Protein AF-A0A0S2S058-F1 (afdb_monomer)

Nearest PDB structures (foldseek):
  6te0-assembly1_G  TM=2.987E-01  e=3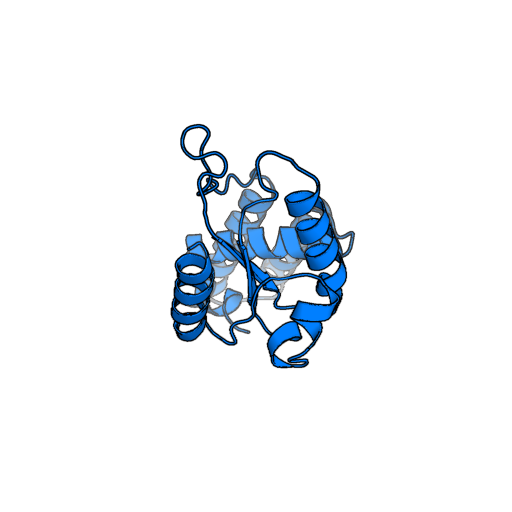.987E+00  Euglena gracilis
  8ap6-assembly1_G1  TM=2.756E-01  e=8.975E+00  Trypanosoma brucei brucei

Sequence (164 aa):
MNYLAESVIVNSPILFTQYVSWLRKLLEGFDITQEDLTINFRLIQETLVEHFRHPDKTMVLQHLDLGIQETGKKEEYASFITNDNPLAADVVAISATMTYHVHLVKELIAFIRQNAATCHVRILVGGLPFNLDPRLWQEIGADGCAPDAEEALEVAEHLLSSRV

Solvent-accessible surface area (backbone atoms only — not comparable to full-atom values): 9516 Å² total; per-residue (Å²): 143,52,68,68,63,47,19,60,75,67,70,35,67,65,55,39,33,54,47,44,51,51,50,50,60,56,34,49,78,69,78,40,48,66,65,56,55,44,50,51,48,50,54,50,47,51,50,44,68,77,72,55,91,56,86,64,51,63,59,55,48,53,48,47,52,48,31,53,60,43,67,74,54,82,84,78,76,80,61,92,59,39,92,94,45,69,64,86,49,68,60,48,78,48,75,39,76,52,64,86,51,51,63,58,52,31,51,51,47,52,52,41,52,71,34,87,88,40,45,84,39,40,34,35,35,26,33,50,46,43,65,74,34,85,58,51,43,62,79,47,66,42,77,39,70,24,79,48,77,69,53,36,52,56,50,50,51,52,65,58,66,70,74,118

Structure (mmCIF, N/CA/C/O backbone):
data_AF-A0A0S2S058-F1
#
_entry.id   AF-A0A0S2S058-F1
#
loop_
_atom_site.group_PDB
_atom_site.id
_atom_site.type_symbol
_atom_site.label_atom_id
_atom_site.label_alt_id
_atom_site.label_comp_id
_atom_site.label_asym_id
_atom_site.label_entity_id
_atom_site.label_seq_id
_atom_site.pdbx_PDB_ins_code
_atom_site.Cartn_x
_atom_site.Cartn_y
_atom_site.Cartn_z
_atom_site.occupancy
_atom_site.B_iso_or_equiv
_atom_site.auth_seq_id
_atom_site.auth_comp_id
_atom_site.auth_asym_id
_atom_site.auth_atom_id
_atom_site.pdbx_PDB_model_num
ATOM 1 N N . MET A 1 1 ? 2.731 -12.263 -13.266 1.00 45.22 1 MET A N 1
ATOM 2 C CA . MET A 1 1 ? 4.046 -11.627 -13.496 1.00 45.22 1 MET A CA 1
ATOM 3 C C . MET A 1 1 ? 4.284 -11.455 -15.000 1.00 45.22 1 MET A C 1
ATOM 5 O O . MET A 1 1 ? 5.148 -12.131 -15.525 1.00 45.22 1 MET A O 1
ATOM 9 N N . ASN A 1 2 ? 3.516 -10.605 -15.700 1.00 53.84 2 ASN A N 1
ATOM 10 C CA . ASN A 1 2 ? 3.745 -10.287 -17.128 1.00 53.84 2 ASN A CA 1
ATOM 11 C C . ASN A 1 2 ? 3.430 -8.823 -17.496 1.00 53.84 2 ASN A C 1
ATOM 13 O O . ASN A 1 2 ? 3.550 -8.456 -18.655 1.00 53.84 2 ASN A O 1
ATOM 17 N N . TYR A 1 3 ? 3.083 -7.959 -16.536 1.00 56.50 3 TYR A N 1
ATOM 18 C CA . TYR A 1 3 ? 2.578 -6.607 -16.816 1.00 56.50 3 TYR A CA 1
ATOM 19 C C . TYR A 1 3 ? 3.546 -5.721 -17.623 1.00 56.50 3 TYR A C 1
ATOM 21 O O . TYR A 1 3 ? 3.112 -4.917 -18.447 1.00 56.50 3 TYR A O 1
ATOM 29 N N . LEU A 1 4 ? 4.862 -5.896 -17.451 1.00 61.16 4 LEU A N 1
ATOM 30 C CA . LEU A 1 4 ? 5.860 -5.145 -18.217 1.00 61.16 4 LEU A CA 1
ATOM 31 C C . LEU A 1 4 ? 5.942 -5.614 -19.676 1.00 61.16 4 LEU A C 1
ATOM 33 O O . LEU A 1 4 ? 5.948 -4.798 -20.588 1.00 61.16 4 LEU A O 1
ATOM 37 N N . ALA A 1 5 ? 5.958 -6.927 -19.903 1.00 62.84 5 ALA A N 1
ATOM 38 C CA . ALA A 1 5 ? 5.974 -7.480 -21.253 1.00 62.84 5 ALA A CA 1
ATOM 39 C C . ALA A 1 5 ? 4.633 -7.238 -21.967 1.00 62.84 5 ALA A C 1
ATOM 41 O O . ALA A 1 5 ? 4.616 -6.875 -23.136 1.00 62.84 5 ALA A O 1
ATOM 42 N N . GLU A 1 6 ? 3.512 -7.367 -21.255 1.00 65.25 6 GLU A N 1
ATOM 43 C CA . GLU A 1 6 ? 2.169 -7.110 -21.780 1.00 65.25 6 GLU A CA 1
ATOM 44 C C . GLU A 1 6 ? 1.944 -5.633 -22.110 1.00 65.25 6 GLU A C 1
ATOM 46 O O . GLU A 1 6 ? 1.354 -5.349 -23.143 1.00 65.25 6 GLU A O 1
ATOM 51 N N . SER A 1 7 ? 2.445 -4.681 -21.314 1.00 64.69 7 SER A N 1
ATOM 52 C CA . SER A 1 7 ? 2.306 -3.250 -21.646 1.00 64.69 7 SER A CA 1
ATOM 53 C C . SER A 1 7 ? 3.033 -2.873 -22.940 1.00 64.69 7 SER A C 1
ATOM 55 O O . SER A 1 7 ? 2.488 -2.123 -23.751 1.00 64.69 7 SER A O 1
ATOM 57 N N . VAL A 1 8 ? 4.207 -3.468 -23.167 1.00 67.31 8 VAL A N 1
ATOM 58 C CA . VAL A 1 8 ? 4.983 -3.362 -24.410 1.00 67.31 8 VAL A CA 1
ATOM 59 C C . VAL A 1 8 ? 4.222 -4.033 -25.564 1.00 67.31 8 VAL A C 1
ATOM 61 O O . VAL A 1 8 ? 4.000 -3.412 -26.598 1.00 67.31 8 VAL A O 1
ATOM 64 N N . ILE A 1 9 ? 3.713 -5.256 -25.380 1.00 64.75 9 ILE A N 1
ATOM 65 C CA . ILE A 1 9 ? 2.941 -5.990 -26.405 1.00 64.75 9 ILE A CA 1
ATOM 66 C C . ILE A 1 9 ? 1.632 -5.271 -26.782 1.00 64.75 9 ILE A C 1
ATOM 68 O O . ILE A 1 9 ? 1.244 -5.267 -27.948 1.00 64.75 9 ILE A O 1
ATOM 72 N N . VAL A 1 10 ? 0.960 -4.639 -25.818 1.00 69.31 10 VAL A N 1
ATOM 73 C CA . VAL A 1 10 ? -0.299 -3.897 -26.013 1.00 69.31 10 VAL A CA 1
ATOM 74 C C . VAL A 1 10 ? -0.042 -2.463 -26.516 1.00 69.31 10 VAL A C 1
ATOM 76 O O . VAL A 1 10 ? -0.989 -1.727 -26.783 1.00 69.31 10 VAL A O 1
ATOM 79 N N . ASN A 1 11 ? 1.226 -2.067 -26.705 1.00 66.44 11 ASN A N 1
ATOM 80 C CA . ASN A 1 11 ? 1.645 -0.722 -27.112 1.00 66.44 11 ASN A CA 1
ATOM 81 C C . ASN A 1 11 ? 0.977 0.370 -26.259 1.00 66.44 11 ASN A C 1
ATOM 83 O O . ASN A 1 11 ? 0.404 1.332 -26.778 1.00 66.44 11 ASN A O 1
ATOM 87 N N . SER A 1 12 ? 1.005 0.183 -24.936 1.00 74.19 12 SER A N 1
ATOM 88 C CA . SER A 1 12 ? 0.445 1.121 -23.966 1.00 74.19 12 SER A CA 1
ATOM 89 C C . SER A 1 12 ? 1.566 1.807 -23.179 1.00 74.19 12 SER A C 1
ATOM 91 O O . SER A 1 12 ? 1.951 1.332 -22.104 1.00 74.19 12 SER A O 1
ATOM 93 N N . PRO A 1 13 ? 2.056 2.963 -23.671 1.00 74.50 13 PRO A N 1
ATOM 94 C CA . PRO A 1 13 ? 3.017 3.820 -22.980 1.00 74.50 13 PRO A CA 1
ATOM 95 C C . PRO A 1 13 ? 2.688 4.068 -21.507 1.00 74.50 13 PRO A C 1
ATOM 97 O O . PRO A 1 13 ? 3.576 4.055 -20.664 1.00 74.50 13 PRO A O 1
ATOM 100 N N . ILE A 1 14 ? 1.402 4.257 -21.196 1.00 73.94 14 ILE A N 1
ATOM 101 C CA . ILE A 1 14 ? 0.920 4.600 -19.853 1.00 73.94 14 ILE A CA 1
ATOM 102 C C . ILE A 1 14 ? 1.118 3.438 -18.878 1.00 73.94 14 ILE A C 1
ATOM 104 O O . ILE A 1 14 ? 1.561 3.647 -17.753 1.00 73.94 14 ILE A O 1
ATOM 108 N N . LEU A 1 15 ? 0.811 2.207 -19.296 1.00 74.50 15 LEU A N 1
ATOM 109 C CA . LEU A 1 15 ? 0.976 1.042 -18.424 1.00 74.50 15 LEU A CA 1
ATOM 110 C C . LEU A 1 15 ? 2.454 0.783 -18.122 1.00 74.50 15 LEU A C 1
ATOM 112 O O . LEU A 1 15 ? 2.805 0.405 -17.006 1.00 74.50 15 LEU A O 1
ATOM 116 N N . PHE A 1 16 ? 3.322 1.029 -19.103 1.00 81.25 16 PHE A N 1
ATOM 117 C CA . PHE A 1 16 ? 4.760 0.909 -18.920 1.00 81.25 16 PHE A CA 1
ATOM 118 C C . PHE A 1 16 ? 5.293 1.954 -17.935 1.00 81.25 16 PHE A C 1
ATOM 120 O O . PHE A 1 16 ? 5.996 1.600 -16.992 1.00 81.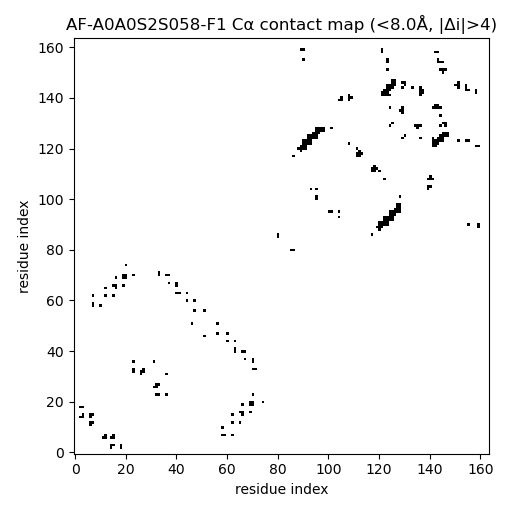25 16 PHE A O 1
ATOM 127 N N . THR A 1 17 ? 4.932 3.231 -18.095 1.00 82.12 17 THR A N 1
ATOM 128 C CA . THR A 1 17 ? 5.405 4.300 -17.199 1.00 82.12 17 THR A CA 1
ATOM 129 C C . THR A 1 17 ? 4.867 4.148 -15.773 1.00 82.12 17 THR A C 1
ATOM 131 O O . THR A 1 17 ? 5.611 4.350 -14.812 1.00 82.12 17 THR A O 1
ATOM 134 N N . GLN A 1 18 ? 3.620 3.696 -15.607 1.00 76.75 18 GLN A N 1
ATOM 135 C CA . GLN A 1 18 ? 3.056 3.345 -14.296 1.00 76.75 18 GLN A CA 1
ATOM 136 C C . GLN A 1 18 ? 3.810 2.188 -13.631 1.00 76.75 18 GLN A C 1
ATOM 138 O O . GLN A 1 18 ? 4.097 2.221 -12.435 1.00 76.75 18 GLN A O 1
ATOM 143 N N . TYR A 1 19 ? 4.175 1.165 -14.404 1.00 80.19 19 TYR A N 1
ATOM 144 C CA . TYR A 1 19 ? 4.988 0.076 -13.880 1.00 80.19 19 TYR A CA 1
ATOM 145 C C . TYR A 1 19 ? 6.388 0.555 -13.477 1.00 80.19 19 TYR A C 1
ATOM 147 O O . TYR A 1 19 ? 6.887 0.161 -12.426 1.00 80.19 19 TYR A O 1
ATOM 155 N N . VAL A 1 20 ? 7.023 1.412 -14.281 1.00 85.38 20 VAL A N 1
ATOM 156 C CA . VAL A 1 20 ? 8.354 1.959 -13.979 1.00 85.38 20 VAL A CA 1
ATOM 157 C C . VAL A 1 20 ? 8.340 2.810 -12.708 1.00 85.38 20 VAL A C 1
ATOM 159 O O . VAL A 1 20 ? 9.276 2.704 -11.915 1.00 85.38 20 VAL A O 1
ATOM 162 N N . SER A 1 21 ? 7.287 3.598 -12.463 1.00 82.69 21 SER A N 1
ATOM 163 C CA . SER A 1 21 ? 7.154 4.336 -11.195 1.00 82.69 21 SER A CA 1
ATOM 164 C C . SER A 1 21 ? 7.015 3.396 -10.001 1.00 82.69 21 SER A C 1
ATOM 166 O O . SER A 1 21 ? 7.751 3.528 -9.020 1.00 82.69 21 SER A O 1
ATOM 168 N N . TRP A 1 22 ? 6.161 2.374 -10.110 1.00 84.19 22 TRP A N 1
ATOM 169 C CA . TRP A 1 22 ? 6.054 1.348 -9.072 1.00 84.19 22 TRP A CA 1
ATOM 170 C C . TRP A 1 22 ? 7.388 0.626 -8.823 1.00 84.19 22 TRP A C 1
ATOM 172 O O . TRP A 1 22 ? 7.800 0.462 -7.673 1.00 84.19 22 TRP A O 1
ATOM 182 N N . LEU A 1 23 ? 8.093 0.232 -9.888 1.00 84.50 23 LEU A N 1
ATOM 183 C CA . LEU A 1 23 ? 9.384 -0.448 -9.810 1.00 84.50 23 LEU A CA 1
ATOM 184 C C . LEU A 1 23 ? 10.426 0.432 -9.114 1.00 84.50 23 LEU A C 1
ATOM 186 O O . LEU A 1 23 ? 11.121 -0.051 -8.226 1.00 84.50 23 LEU A O 1
ATOM 190 N N . ARG A 1 24 ? 10.500 1.724 -9.459 1.00 86.94 24 ARG A N 1
ATOM 191 C CA . ARG A 1 24 ? 11.369 2.690 -8.773 1.00 86.94 24 ARG A CA 1
ATOM 192 C C . ARG A 1 24 ? 11.094 2.694 -7.270 1.00 86.94 24 ARG A C 1
ATOM 194 O O . ARG A 1 24 ? 12.027 2.549 -6.488 1.00 86.94 24 ARG A O 1
ATOM 201 N N . LYS A 1 25 ? 9.823 2.799 -6.867 1.00 81.19 25 LYS A N 1
ATOM 202 C CA . LYS A 1 25 ? 9.442 2.849 -5.450 1.00 81.19 25 LYS A CA 1
ATOM 203 C C . LYS A 1 25 ? 9.792 1.570 -4.697 1.00 81.19 25 LYS A C 1
ATOM 205 O O . LYS A 1 25 ? 10.227 1.629 -3.550 1.00 81.19 25 LYS A O 1
ATOM 210 N N . LEU A 1 26 ? 9.607 0.421 -5.340 1.00 83.56 26 LEU A N 1
ATOM 211 C CA . LEU A 1 26 ? 10.009 -0.862 -4.779 1.00 83.56 26 LEU A CA 1
ATOM 212 C C . LEU A 1 26 ? 11.526 -0.913 -4.556 1.00 83.56 26 LEU A C 1
ATOM 214 O O . LEU A 1 26 ? 11.973 -1.309 -3.484 1.00 83.56 26 LEU A O 1
ATOM 218 N N . LEU A 1 27 ? 12.299 -0.522 -5.569 1.00 84.75 27 LEU A N 1
ATOM 219 C CA . LEU A 1 27 ? 13.758 -0.599 -5.580 1.00 84.75 27 LEU A CA 1
ATOM 220 C C . LEU A 1 27 ? 14.420 0.374 -4.595 1.00 84.75 27 LEU A C 1
ATOM 222 O O . LEU A 1 27 ? 15.427 0.010 -3.993 1.00 84.75 27 LEU A O 1
ATOM 226 N N . GLU A 1 28 ? 13.809 1.533 -4.331 1.00 82.94 28 GLU A N 1
ATOM 227 C CA . GLU A 1 28 ? 14.226 2.427 -3.239 1.00 82.94 28 GLU A CA 1
ATOM 228 C C . GLU A 1 28 ? 14.252 1.703 -1.881 1.00 82.94 28 GLU A C 1
ATOM 230 O O . GLU A 1 28 ? 15.133 1.955 -1.066 1.00 82.94 28 GLU A O 1
ATOM 235 N N . GLY A 1 29 ? 13.328 0.764 -1.644 1.00 74.19 29 GLY A N 1
ATOM 236 C CA . GLY A 1 29 ? 13.306 -0.056 -0.427 1.00 74.19 29 GLY A CA 1
ATOM 237 C C . GLY A 1 29 ? 14.452 -1.073 -0.323 1.00 74.19 29 GLY A C 1
ATOM 238 O O . GLY A 1 29 ? 14.628 -1.677 0.732 1.00 74.19 29 GLY A O 1
ATOM 239 N N . PHE A 1 30 ? 15.219 -1.264 -1.397 1.00 83.62 30 PHE A N 1
ATOM 240 C CA . PHE A 1 30 ? 16.392 -2.139 -1.474 1.00 83.62 30 PHE A CA 1
ATOM 241 C C . PHE A 1 30 ? 17.701 -1.350 -1.662 1.00 83.62 30 PHE A C 1
ATOM 243 O O . PHE A 1 30 ? 18.684 -1.921 -2.130 1.00 83.62 30 PHE A O 1
ATOM 250 N N . ASP A 1 31 ? 17.711 -0.049 -1.342 1.00 84.62 31 ASP A N 1
ATOM 251 C CA . ASP A 1 31 ? 18.842 0.873 -1.551 1.00 84.62 31 ASP A CA 1
ATOM 252 C C . ASP A 1 31 ? 19.282 1.019 -3.023 1.00 84.62 31 ASP A C 1
ATOM 254 O O . ASP A 1 31 ? 20.401 1.444 -3.311 1.00 84.62 31 ASP A O 1
ATOM 258 N N . ILE A 1 32 ? 18.400 0.698 -3.976 1.00 88.50 32 ILE A N 1
ATOM 259 C CA . ILE A 1 32 ? 18.642 0.897 -5.409 1.00 88.50 32 ILE A CA 1
ATOM 260 C C . ILE A 1 32 ? 18.050 2.246 -5.807 1.00 88.50 32 ILE A C 1
ATOM 262 O O . ILE A 1 32 ? 16.848 2.492 -5.680 1.00 88.50 32 ILE A O 1
ATOM 266 N N . THR A 1 33 ? 18.908 3.138 -6.288 1.00 89.94 33 THR A N 1
ATOM 267 C CA . THR A 1 33 ? 18.535 4.526 -6.546 1.00 89.94 33 THR A CA 1
ATOM 268 C C . THR A 1 33 ? 17.831 4.703 -7.893 1.00 89.94 33 THR A C 1
ATOM 270 O O . THR A 1 33 ? 17.863 3.855 -8.789 1.00 89.94 33 THR A O 1
ATOM 273 N N . GLN A 1 34 ? 17.224 5.877 -8.076 1.00 86.81 34 GLN A N 1
ATOM 274 C CA . GLN A 1 34 ? 16.722 6.321 -9.376 1.00 86.81 34 GLN A CA 1
ATOM 275 C C . GLN A 1 34 ? 17.822 6.316 -10.457 1.00 86.81 34 GLN A C 1
ATOM 277 O O . GLN A 1 34 ? 17.551 6.011 -11.624 1.00 86.81 34 GLN A O 1
ATOM 282 N N . GLU A 1 35 ? 19.054 6.669 -10.081 1.00 89.38 35 GLU A N 1
ATOM 283 C CA . GLU A 1 35 ? 20.203 6.677 -10.986 1.00 89.38 35 GLU A CA 1
ATOM 284 C C . GLU A 1 35 ? 20.546 5.252 -11.430 1.00 89.38 35 GLU A C 1
ATOM 286 O O . GLU A 1 35 ? 20.659 5.006 -12.631 1.00 89.38 35 GLU A O 1
ATOM 291 N N . ASP A 1 36 ? 20.569 4.297 -10.497 1.00 90.75 36 ASP A N 1
ATOM 292 C CA . ASP A 1 36 ? 20.820 2.880 -10.788 1.00 90.75 36 ASP A CA 1
ATOM 293 C C . ASP A 1 36 ? 19.774 2.296 -11.745 1.00 90.75 36 ASP A C 1
ATOM 295 O O . ASP A 1 36 ? 20.112 1.614 -12.717 1.00 90.75 36 ASP A O 1
ATOM 299 N N . LEU A 1 37 ? 18.493 2.608 -11.522 1.00 90.00 37 LEU A N 1
ATOM 300 C CA . LEU A 1 37 ? 17.412 2.174 -12.409 1.00 90.00 37 LEU A CA 1
ATOM 301 C C . LEU A 1 37 ? 17.534 2.800 -13.809 1.00 90.00 37 LEU A C 1
ATOM 303 O O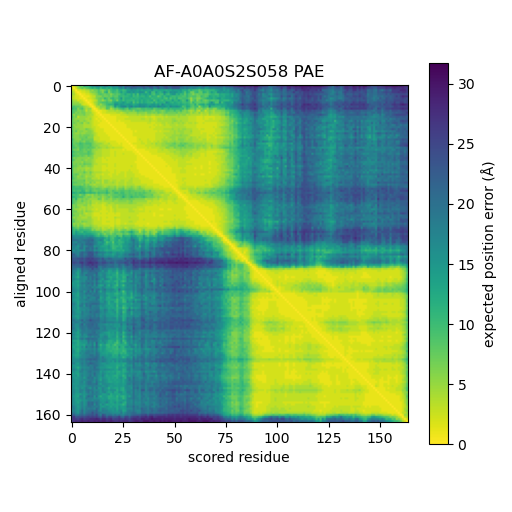 . LEU A 1 37 ? 17.290 2.142 -14.820 1.00 90.00 37 LEU A O 1
ATOM 307 N N . THR A 1 38 ? 17.959 4.061 -13.886 1.00 91.12 38 THR A N 1
ATOM 308 C CA . THR A 1 38 ? 18.189 4.745 -15.165 1.00 91.12 38 THR A CA 1
ATOM 309 C C . THR A 1 38 ? 19.365 4.127 -15.925 1.00 91.12 38 THR A C 1
ATOM 311 O O . THR A 1 38 ? 19.269 3.908 -17.135 1.00 91.12 38 THR A O 1
ATOM 314 N N . ILE A 1 39 ? 20.459 3.804 -15.227 1.00 92.12 39 ILE A N 1
ATOM 315 C CA . ILE A 1 39 ? 21.607 3.084 -15.793 1.00 92.12 39 ILE A CA 1
ATOM 316 C C . ILE A 1 39 ? 21.157 1.721 -16.3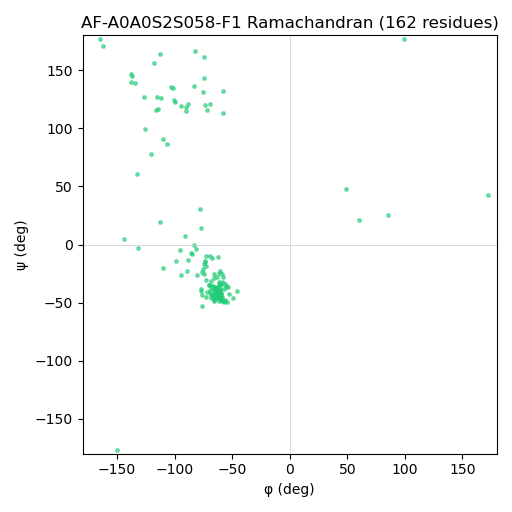22 1.00 92.12 39 ILE A C 1
ATOM 318 O O . ILE A 1 39 ? 21.501 1.361 -17.447 1.00 92.12 39 ILE A O 1
ATOM 322 N N . ASN A 1 40 ? 20.338 0.993 -15.562 1.00 92.19 40 ASN A N 1
ATOM 323 C CA . ASN A 1 40 ? 19.817 -0.302 -15.982 1.00 92.19 40 ASN A CA 1
ATOM 324 C C . ASN A 1 40 ? 19.062 -0.220 -17.319 1.00 92.19 40 ASN A C 1
ATOM 326 O O . ASN A 1 40 ? 19.366 -0.983 -18.237 1.00 92.19 40 ASN A O 1
ATOM 330 N N . PHE A 1 41 ? 18.142 0.738 -17.475 1.00 92.81 41 PHE A N 1
ATOM 331 C CA . PHE A 1 41 ? 17.421 0.900 -18.739 1.00 92.81 41 PHE A CA 1
ATOM 332 C C . PHE A 1 41 ? 18.338 1.260 -19.908 1.00 92.81 41 PHE A C 1
ATOM 334 O O . PHE A 1 41 ? 18.153 0.714 -20.995 1.00 92.81 41 PHE A O 1
ATOM 341 N N . ARG A 1 42 ? 19.361 2.096 -19.696 1.00 92.56 42 ARG A N 1
ATOM 342 C CA . ARG A 1 42 ? 20.342 2.415 -20.748 1.00 92.56 42 ARG A CA 1
ATOM 343 C C . ARG A 1 42 ? 21.142 1.191 -21.183 1.00 92.56 42 ARG A C 1
ATOM 345 O O . ARG A 1 42 ? 21.264 0.950 -22.379 1.00 92.56 42 ARG A O 1
ATOM 352 N N . LEU A 1 43 ? 21.599 0.371 -20.237 1.00 93.31 43 LEU A N 1
ATOM 353 C CA . LEU A 1 43 ? 22.307 -0.878 -20.546 1.00 93.31 43 LEU A CA 1
ATOM 354 C C . LEU A 1 43 ? 21.431 -1.841 -21.363 1.00 93.31 43 LEU A C 1
ATOM 356 O O . LEU A 1 43 ? 21.908 -2.497 -22.293 1.00 93.31 43 LEU A O 1
ATOM 360 N N . ILE A 1 44 ? 20.130 -1.904 -21.056 1.00 92.38 44 ILE A N 1
ATOM 361 C CA . ILE A 1 44 ? 19.166 -2.687 -21.839 1.00 92.38 44 ILE A CA 1
ATOM 362 C C . ILE A 1 44 ? 19.026 -2.105 -23.254 1.00 92.38 44 ILE A C 1
ATOM 364 O O . ILE A 1 44 ? 19.063 -2.864 -24.223 1.00 92.38 44 ILE A O 1
ATOM 368 N N . GLN A 1 45 ? 18.907 -0.780 -23.399 1.00 92.00 45 GLN A N 1
ATOM 369 C CA . GLN A 1 45 ? 18.841 -0.123 -24.710 1.00 92.00 45 GLN A CA 1
ATOM 370 C C . GLN A 1 45 ? 20.085 -0.413 -25.556 1.00 92.00 45 GLN A C 1
ATOM 372 O O . GLN A 1 45 ? 19.943 -0.831 -26.704 1.00 92.00 45 GLN A O 1
ATOM 377 N N . GLU A 1 46 ? 21.284 -0.253 -24.995 1.00 92.69 46 GLU A N 1
ATOM 378 C CA . GLU A 1 46 ? 22.560 -0.534 -25.668 1.00 92.69 46 GLU A CA 1
ATOM 379 C C . GLU A 1 46 ? 22.615 -1.986 -26.155 1.00 92.69 46 GLU A C 1
ATOM 381 O O . GLU A 1 46 ? 22.830 -2.250 -27.340 1.00 92.69 46 GLU A O 1
ATOM 386 N N . THR A 1 47 ? 22.281 -2.932 -25.274 1.00 92.00 47 THR A N 1
ATOM 387 C CA . THR A 1 47 ? 22.269 -4.362 -25.606 1.00 92.00 47 THR A CA 1
ATOM 388 C C . THR A 1 47 ? 21.286 -4.674 -26.739 1.00 92.00 47 THR A C 1
ATOM 390 O O . THR A 1 47 ? 21.619 -5.412 -27.672 1.00 92.00 47 THR A O 1
ATOM 393 N N . LEU A 1 48 ? 20.080 -4.093 -26.704 1.00 90.75 48 LEU A N 1
ATOM 394 C CA . LEU A 1 48 ? 19.081 -4.243 -27.766 1.00 90.75 48 LEU A CA 1
ATOM 395 C C . LEU A 1 48 ? 19.555 -3.617 -29.081 1.00 90.75 48 LEU A C 1
ATOM 397 O O . LEU A 1 48 ? 19.327 -4.184 -30.155 1.00 90.75 48 LEU A O 1
ATOM 401 N N . VAL A 1 49 ? 20.216 -2.459 -29.022 1.00 90.62 49 VAL A N 1
ATOM 402 C CA . VAL A 1 49 ? 20.786 -1.778 -30.189 1.00 90.62 49 VAL A CA 1
ATOM 403 C C . VAL A 1 49 ? 21.833 -2.653 -30.870 1.00 90.62 49 VAL A C 1
ATOM 405 O O . VAL A 1 49 ? 21.754 -2.835 -32.088 1.00 90.62 49 VAL A O 1
ATOM 408 N N . GLU A 1 50 ? 22.736 -3.241 -30.100 1.00 90.75 50 GLU A N 1
ATOM 409 C CA . GLU A 1 50 ? 23.865 -4.013 -30.614 1.00 90.75 50 GLU A CA 1
ATOM 410 C C . GLU A 1 50 ? 23.470 -5.412 -31.103 1.00 90.75 50 GLU A C 1
ATOM 412 O O . GLU A 1 50 ? 23.889 -5.838 -32.183 1.00 90.75 50 GLU A O 1
ATOM 417 N N . HIS A 1 51 ? 22.632 -6.121 -30.344 1.00 90.69 51 HIS A N 1
ATOM 418 C CA . HIS A 1 51 ? 22.459 -7.566 -30.521 1.00 90.69 51 HIS A CA 1
ATOM 419 C C . HIS A 1 51 ? 21.096 -7.968 -31.090 1.00 90.69 51 HIS A C 1
ATOM 421 O O . HIS A 1 51 ? 20.964 -9.052 -31.661 1.00 90.69 51 HIS A O 1
ATOM 427 N N . PHE A 1 52 ? 20.075 -7.113 -30.987 1.00 87.62 52 PHE A N 1
ATOM 428 C CA . PHE A 1 52 ? 18.720 -7.468 -31.399 1.00 87.62 52 PHE A CA 1
ATOM 429 C C . PHE A 1 52 ? 18.395 -6.917 -32.793 1.00 87.62 52 PHE A C 1
ATOM 431 O O . PHE A 1 52 ? 18.473 -5.711 -33.045 1.00 87.62 52 PHE A O 1
ATOM 438 N N . ARG A 1 53 ? 18.026 -7.802 -33.727 1.00 87.44 53 ARG A N 1
ATOM 439 C CA . ARG A 1 53 ? 17.611 -7.455 -35.098 1.00 87.44 53 ARG A CA 1
ATOM 440 C C . ARG A 1 53 ? 16.191 -7.955 -35.348 1.00 87.44 53 ARG A C 1
ATOM 442 O O . ARG A 1 53 ? 15.994 -8.986 -35.980 1.00 87.44 53 ARG A O 1
ATOM 449 N N . HIS A 1 54 ? 15.214 -7.223 -34.820 1.00 87.19 54 HIS A N 1
ATOM 450 C CA . HIS A 1 54 ? 13.790 -7.517 -34.976 1.00 87.19 54 HIS A CA 1
ATOM 451 C C . HIS A 1 54 ? 13.000 -6.223 -35.241 1.00 87.19 54 HIS A C 1
ATOM 453 O O . HIS A 1 54 ? 13.374 -5.190 -34.680 1.00 87.19 54 HIS A O 1
ATOM 459 N N . PRO A 1 55 ? 11.915 -6.251 -36.041 1.00 83.25 55 PRO A N 1
ATOM 460 C CA . PRO A 1 55 ? 11.058 -5.084 -36.285 1.00 83.25 55 PRO A CA 1
ATOM 461 C C . PRO A 1 55 ? 10.525 -4.421 -35.006 1.00 83.25 55 PRO A C 1
ATOM 463 O O . PRO A 1 55 ? 10.485 -3.197 -34.914 1.00 83.25 55 PRO A O 1
ATOM 466 N N . ASP A 1 56 ? 10.208 -5.221 -33.986 1.00 82.50 56 ASP A N 1
ATOM 467 C CA . ASP A 1 56 ? 9.631 -4.727 -32.723 1.00 82.50 56 ASP A CA 1
ATOM 468 C C . ASP A 1 56 ? 10.632 -3.974 -31.836 1.00 82.50 56 ASP A C 1
ATOM 470 O O . ASP A 1 56 ? 10.247 -3.335 -30.858 1.00 82.50 56 ASP A O 1
ATOM 474 N N . LYS A 1 57 ? 11.925 -4.009 -32.179 1.00 87.44 57 LYS A N 1
ATOM 475 C CA . LYS A 1 57 ? 12.989 -3.318 -31.442 1.00 87.44 57 LYS A CA 1
ATOM 476 C C . LYS A 1 57 ? 12.681 -1.841 -31.232 1.00 87.44 57 LYS A C 1
ATOM 478 O O . LYS A 1 57 ? 12.903 -1.327 -30.142 1.00 87.44 57 LYS A O 1
ATOM 483 N N . THR A 1 58 ? 12.167 -1.167 -32.259 1.00 87.50 58 THR A N 1
ATOM 484 C CA . THR A 1 58 ? 11.836 0.260 -32.179 1.00 87.50 58 THR A CA 1
ATOM 485 C C . THR A 1 58 ? 10.792 0.525 -31.101 1.00 87.50 58 THR A C 1
ATOM 487 O O . THR A 1 58 ? 10.932 1.476 -30.339 1.00 87.50 58 THR A O 1
ATOM 490 N N . MET A 1 59 ? 9.785 -0.341 -30.992 1.00 85.38 59 MET A N 1
ATOM 491 C CA . MET A 1 59 ? 8.725 -0.194 -30.002 1.00 85.38 59 MET A CA 1
ATOM 492 C C . MET A 1 59 ? 9.259 -0.429 -28.580 1.00 85.38 59 MET A C 1
ATOM 494 O O . MET A 1 59 ? 8.972 0.360 -27.683 1.00 85.38 59 MET A O 1
ATOM 498 N N . VAL A 1 60 ? 10.120 -1.430 -28.375 1.00 86.44 60 VAL A N 1
ATOM 499 C CA . VAL A 1 60 ? 10.763 -1.668 -27.068 1.00 86.44 60 VAL A CA 1
ATOM 500 C C . VAL A 1 60 ? 11.651 -0.490 -26.653 1.00 86.44 60 VAL A C 1
ATOM 502 O O . VAL A 1 60 ? 11.596 -0.050 -25.506 1.00 86.44 60 VAL A O 1
ATOM 505 N N . LEU A 1 61 ? 12.438 0.060 -27.584 1.00 89.88 61 LEU A N 1
ATOM 506 C CA . LEU A 1 61 ? 13.294 1.221 -27.319 1.00 89.88 61 LEU A CA 1
ATOM 507 C C . LEU A 1 61 ? 12.477 2.459 -26.927 1.00 89.88 61 LEU A C 1
ATOM 509 O O . LEU A 1 61 ? 12.844 3.131 -25.968 1.00 89.88 61 LEU A O 1
ATOM 513 N N . GLN A 1 62 ? 11.345 2.705 -27.595 1.00 88.44 62 GLN A N 1
ATOM 514 C CA . GLN A 1 62 ? 10.431 3.801 -27.252 1.00 88.44 62 GLN A CA 1
ATOM 515 C C . GLN A 1 62 ? 9.873 3.671 -25.830 1.00 88.44 62 GLN A C 1
ATOM 517 O O . GLN A 1 62 ? 9.790 4.664 -25.111 1.00 88.44 62 GLN A O 1
ATOM 522 N N . HIS A 1 63 ? 9.516 2.459 -25.400 1.00 85.31 63 HIS A N 1
ATOM 523 C CA . HIS A 1 63 ? 9.053 2.236 -24.031 1.00 85.31 63 HIS A CA 1
ATOM 524 C C . HIS A 1 63 ? 10.177 2.479 -23.018 1.00 85.31 63 HIS A C 1
ATOM 526 O O . HIS A 1 63 ? 9.958 3.171 -22.029 1.00 85.31 63 HIS A O 1
ATOM 532 N N . LEU A 1 64 ? 11.398 2.003 -23.285 1.00 89.62 64 LEU A N 1
ATOM 533 C CA . LEU A 1 64 ? 12.554 2.262 -22.418 1.00 89.62 64 LEU A CA 1
ATOM 534 C C . LEU A 1 64 ? 12.866 3.761 -22.291 1.00 89.62 64 LEU A C 1
ATOM 536 O O . LEU A 1 64 ? 13.113 4.228 -21.180 1.00 89.62 64 LEU A O 1
ATOM 540 N N . ASP A 1 65 ? 12.775 4.523 -23.386 1.00 90.31 65 ASP A N 1
ATOM 541 C CA . ASP A 1 65 ? 12.929 5.984 -23.359 1.00 90.31 65 ASP A CA 1
ATOM 542 C C . ASP A 1 65 ? 11.872 6.649 -22.469 1.00 90.31 65 ASP A C 1
ATOM 544 O O . ASP A 1 65 ? 12.197 7.505 -21.642 1.00 90.31 65 ASP A O 1
ATOM 548 N N . LEU A 1 66 ? 10.610 6.228 -22.589 1.00 87.44 66 LEU A N 1
ATOM 549 C CA . LEU A 1 66 ? 9.526 6.709 -21.732 1.00 87.44 66 LEU A CA 1
ATOM 550 C C . LEU A 1 66 ? 9.759 6.346 -20.261 1.00 87.44 66 LEU A C 1
ATOM 552 O O . LEU A 1 66 ? 9.535 7.180 -19.388 1.00 87.44 66 LEU A O 1
ATOM 556 N N . GLY A 1 67 ? 10.254 5.138 -19.980 1.00 85.56 67 GLY A N 1
ATOM 557 C CA . GLY A 1 67 ? 10.626 4.710 -18.631 1.00 85.56 67 GLY A CA 1
ATOM 558 C C . GLY A 1 67 ? 11.708 5.591 -18.018 1.00 85.56 67 GLY A C 1
ATOM 559 O O . GLY A 1 67 ? 11.540 6.072 -16.902 1.00 85.56 67 GLY A O 1
ATOM 560 N N . ILE A 1 68 ? 12.782 5.863 -18.765 1.00 88.44 68 ILE A N 1
ATOM 561 C CA . ILE A 1 68 ? 13.874 6.755 -18.341 1.00 88.44 68 ILE A CA 1
ATOM 562 C C . ILE A 1 68 ? 13.360 8.176 -18.069 1.00 88.44 68 ILE A C 1
ATOM 564 O O . ILE A 1 68 ? 13.791 8.814 -17.113 1.00 88.44 68 ILE A O 1
ATOM 568 N N . GLN A 1 69 ? 12.434 8.687 -18.882 1.00 86.62 69 GLN A N 1
ATOM 569 C CA . GLN A 1 69 ? 11.817 9.996 -18.635 1.00 86.62 69 GLN A CA 1
ATOM 570 C C . GLN A 1 69 ? 10.921 9.991 -17.389 1.00 86.62 69 GLN A C 1
ATOM 572 O O . GLN A 1 69 ? 10.860 10.988 -16.668 1.00 86.62 69 GLN A O 1
ATOM 577 N N . GLU A 1 70 ? 10.231 8.881 -17.126 1.00 83.69 70 GLU A N 1
ATOM 578 C CA . GLU A 1 70 ? 9.340 8.733 -15.977 1.00 83.69 70 GLU A CA 1
ATOM 579 C C . GLU A 1 70 ? 10.105 8.661 -14.651 1.00 83.69 70 GLU A C 1
ATOM 581 O O . GLU A 1 70 ? 9.643 9.225 -13.658 1.00 83.69 70 GLU A O 1
ATOM 586 N N . THR A 1 71 ? 11.302 8.053 -14.620 1.00 78.12 71 THR A N 1
ATOM 587 C CA . THR A 1 71 ? 12.088 7.938 -13.376 1.00 78.12 71 THR A CA 1
ATOM 588 C C . THR A 1 71 ? 12.416 9.294 -12.755 1.00 78.12 71 THR A C 1
ATOM 590 O O . THR A 1 71 ? 12.609 9.356 -11.545 1.00 78.12 71 THR A O 1
ATOM 593 N N . GLY A 1 72 ? 12.457 10.376 -13.540 1.00 69.12 72 GLY A N 1
ATOM 594 C CA . GLY A 1 72 ? 12.706 11.745 -13.073 1.00 69.12 72 GLY A CA 1
ATOM 595 C C . GLY A 1 72 ? 11.481 12.505 -12.570 1.00 69.12 72 GLY A C 1
ATOM 596 O O . GLY A 1 72 ? 11.632 13.602 -12.030 1.00 69.12 72 GLY A O 1
ATOM 597 N N . LYS A 1 73 ? 10.268 11.966 -12.730 1.00 71.56 73 LYS A N 1
ATOM 598 C CA . LYS A 1 73 ? 9.049 12.665 -12.318 1.00 71.56 73 LYS A CA 1
ATOM 599 C C . LYS A 1 73 ? 8.781 12.467 -10.830 1.00 71.56 73 LYS A C 1
ATOM 601 O O . LYS A 1 73 ? 8.876 11.358 -10.295 1.00 71.56 73 LYS A O 1
ATOM 606 N N . LYS A 1 74 ? 8.413 13.560 -10.158 1.00 59.59 74 LYS A N 1
ATOM 607 C CA . LYS A 1 74 ? 7.809 13.507 -8.825 1.00 59.59 74 LYS A CA 1
ATOM 608 C C . LYS A 1 74 ? 6.415 12.905 -8.984 1.00 59.59 74 LYS A C 1
ATOM 610 O O . LYS A 1 74 ? 5.610 13.435 -9.742 1.00 59.59 74 LYS A O 1
ATOM 615 N N . GLU A 1 75 ? 6.160 11.787 -8.318 1.00 61.41 75 GLU A N 1
ATOM 616 C CA . GLU A 1 75 ? 4.823 11.199 -8.289 1.00 61.41 75 GLU A CA 1
ATOM 617 C C . GLU A 1 75 ? 3.929 12.043 -7.379 1.00 61.41 75 GLU A C 1
ATOM 619 O O . GLU A 1 75 ? 4.201 12.193 -6.188 1.00 61.41 75 GLU A O 1
ATOM 624 N N . GLU A 1 76 ? 2.859 12.589 -7.946 1.00 55.00 76 GLU A N 1
ATOM 625 C CA . GLU A 1 76 ? 1.740 13.149 -7.198 1.00 55.00 76 GLU A CA 1
ATOM 626 C C . GLU A 1 76 ? 0.572 12.173 -7.325 1.00 55.00 76 GLU A C 1
ATOM 628 O O . GLU A 1 76 ? -0.266 12.291 -8.217 1.00 55.00 76 GLU A O 1
ATOM 633 N N . TYR A 1 77 ? 0.504 11.174 -6.443 1.00 53.97 77 TYR A N 1
ATOM 634 C CA . TYR A 1 77 ? -0.789 10.539 -6.216 1.00 53.97 77 TYR A CA 1
ATOM 635 C C . TYR A 1 77 ? -1.629 11.535 -5.436 1.00 53.97 77 TYR A C 1
ATOM 637 O O . TYR A 1 77 ? -1.289 11.894 -4.305 1.00 53.97 77 TYR A O 1
ATOM 645 N N . ALA A 1 78 ? -2.714 11.999 -6.050 1.00 51.88 78 ALA A N 1
ATOM 646 C CA . ALA A 1 78 ? -3.721 12.742 -5.322 1.00 51.88 78 ALA A CA 1
ATOM 647 C C . ALA A 1 78 ? -4.217 11.844 -4.186 1.00 51.88 78 ALA A C 1
ATOM 649 O O . ALA A 1 78 ? -4.802 10.784 -4.412 1.00 51.88 78 ALA A O 1
ATOM 650 N N . SER A 1 79 ? -3.925 12.252 -2.958 1.00 59.34 79 SER A N 1
ATOM 651 C CA . SER A 1 79 ? -4.526 11.645 -1.786 1.00 59.34 79 SER A CA 1
ATOM 652 C C . SER A 1 79 ? -6.044 11.785 -1.901 1.00 59.34 79 SER A C 1
ATOM 654 O O . SER A 1 79 ? -6.550 12.876 -2.160 1.00 59.34 79 SER A O 1
ATOM 656 N N . PHE A 1 80 ? -6.776 10.695 -1.676 1.00 62.28 80 PHE A N 1
ATOM 657 C CA . PHE A 1 80 ? -8.232 10.759 -1.507 1.00 62.28 80 PHE A CA 1
ATOM 658 C C . PHE A 1 80 ? -8.628 11.481 -0.204 1.00 62.28 80 PHE A C 1
ATOM 660 O O . PHE A 1 80 ? -9.790 11.827 -0.017 1.00 62.28 80 PHE A O 1
ATOM 667 N N . ILE A 1 81 ? -7.656 11.723 0.681 1.00 60.16 81 ILE A N 1
ATOM 668 C CA . ILE A 1 81 ? -7.765 12.567 1.871 1.00 60.16 81 ILE A CA 1
ATOM 669 C C . ILE A 1 81 ? -7.367 13.993 1.470 1.00 60.16 81 ILE A C 1
ATOM 671 O O . ILE A 1 81 ? -6.212 14.231 1.102 1.00 60.16 81 ILE A O 1
ATOM 675 N N . THR A 1 82 ? -8.312 14.927 1.534 1.00 61.25 82 THR A N 1
ATOM 676 C CA . THR A 1 82 ? -8.157 16.334 1.127 1.00 61.25 82 THR A CA 1
ATOM 677 C C . THR A 1 82 ? -8.243 17.264 2.340 1.00 61.25 82 THR A C 1
ATOM 679 O O . THR A 1 82 ? -8.712 16.858 3.391 1.00 61.25 82 THR A O 1
ATOM 682 N N . ASN A 1 83 ? -7.813 18.529 2.249 1.00 62.78 83 ASN A N 1
ATOM 683 C CA . ASN A 1 83 ? -7.849 19.451 3.406 1.00 62.78 83 ASN A CA 1
ATOM 684 C C . ASN A 1 83 ? -9.267 19.713 3.954 1.00 62.78 83 ASN A C 1
ATOM 686 O O . ASN A 1 83 ? -9.418 20.079 5.117 1.00 62.78 83 ASN A O 1
ATOM 690 N N . ASP A 1 84 ? -10.288 19.548 3.116 1.00 64.38 84 ASP A N 1
ATOM 691 C CA . ASP A 1 84 ? -11.714 19.634 3.440 1.00 64.38 84 ASP A CA 1
ATOM 692 C C . ASP A 1 84 ? -12.317 18.296 3.908 1.00 64.38 84 ASP A C 1
ATOM 694 O O . ASP A 1 84 ? -13.381 18.289 4.524 1.00 64.38 84 ASP A O 1
ATOM 698 N N . ASN A 1 85 ? -11.605 17.182 3.709 1.00 60.19 85 ASN A N 1
ATOM 699 C CA . ASN A 1 85 ? -11.878 15.884 4.323 1.00 60.19 85 ASN A CA 1
ATOM 700 C C . ASN A 1 85 ? -10.582 15.283 4.901 1.00 60.19 85 ASN A C 1
ATOM 702 O O . ASN A 1 85 ? -10.115 14.235 4.443 1.00 60.19 85 ASN A O 1
ATOM 706 N N . PRO A 1 86 ? -9.944 15.968 5.870 1.00 56.56 86 PRO A N 1
ATOM 707 C CA . PRO A 1 86 ? -8.565 15.670 6.218 1.00 56.56 86 PRO A CA 1
ATOM 708 C C . PRO A 1 86 ? -8.429 14.370 6.993 1.00 56.56 86 PRO A C 1
ATOM 710 O O . PRO A 1 86 ? -7.303 13.915 7.099 1.00 56.56 86 PRO A O 1
ATOM 713 N N . LEU A 1 87 ? -9.534 13.819 7.525 1.00 56.09 87 LEU A N 1
ATOM 714 C CA . LEU A 1 87 ? -9.698 12.509 8.178 1.00 56.09 87 LEU A CA 1
ATOM 715 C C . LEU A 1 87 ? -11.119 12.408 8.794 1.00 56.09 87 LEU A C 1
ATOM 717 O O . LEU A 1 87 ? -11.275 11.924 9.910 1.00 56.09 87 LEU A O 1
ATOM 721 N N . ALA A 1 88 ? -12.185 12.844 8.101 1.00 59.19 88 ALA A N 1
ATOM 722 C CA . ALA A 1 88 ? -13.564 12.591 8.569 1.00 59.19 88 ALA A CA 1
ATOM 723 C C . ALA A 1 88 ? -14.003 11.142 8.273 1.00 59.19 88 ALA A C 1
ATOM 725 O O . ALA A 1 88 ? -15.163 10.867 7.979 1.00 59.19 88 ALA A O 1
ATOM 726 N N . ALA A 1 89 ? -13.045 10.217 8.270 1.00 68.62 89 ALA A N 1
ATOM 727 C CA . ALA A 1 89 ? -13.267 8.822 7.971 1.00 68.62 89 ALA A CA 1
ATOM 728 C C . ALA A 1 89 ? -13.586 8.098 9.274 1.00 68.62 89 ALA A C 1
ATOM 730 O O . ALA A 1 89 ? -12.758 8.036 10.178 1.00 68.62 89 ALA A O 1
ATOM 731 N N . ASP A 1 90 ? -14.774 7.515 9.370 1.00 84.12 90 ASP A N 1
ATOM 732 C CA . ASP A 1 90 ? -15.133 6.709 10.534 1.00 84.12 90 ASP A CA 1
ATOM 733 C C . ASP A 1 90 ? -14.396 5.356 10.562 1.00 84.12 90 ASP A C 1
ATOM 735 O O . ASP A 1 90 ? -14.268 4.745 11.628 1.00 84.12 90 ASP A O 1
ATOM 739 N N . VAL A 1 91 ? -13.865 4.921 9.410 1.00 89.19 91 VAL A N 1
ATOM 740 C CA . VAL A 1 91 ? -13.052 3.709 9.234 1.00 89.19 91 VAL A CA 1
ATOM 741 C C . VAL A 1 91 ? -11.859 3.990 8.314 1.00 89.19 91 VAL A C 1
ATOM 743 O O . VAL A 1 91 ? -12.003 4.641 7.282 1.00 89.19 91 VAL A O 1
ATOM 746 N N . VAL A 1 92 ? -10.694 3.439 8.647 1.00 90.69 92 VAL A N 1
ATOM 747 C CA . VAL A 1 92 ? -9.517 3.336 7.774 1.00 90.69 92 VAL A CA 1
ATOM 748 C C . VAL A 1 92 ? -9.237 1.860 7.505 1.00 90.69 92 VAL A C 1
ATOM 750 O O . VAL A 1 92 ? -9.104 1.071 8.440 1.00 90.69 92 VAL A O 1
ATOM 753 N N . ALA A 1 93 ? -9.126 1.496 6.226 1.00 92.94 93 ALA A N 1
ATOM 754 C CA . ALA A 1 93 ? -8.742 0.158 5.790 1.00 92.94 93 ALA A CA 1
ATOM 755 C C . ALA A 1 93 ? -7.262 0.134 5.376 1.00 92.94 93 ALA A C 1
ATOM 757 O O . ALA A 1 93 ? -6.846 0.905 4.510 1.00 92.94 93 ALA A O 1
ATOM 758 N N . ILE A 1 94 ? -6.464 -0.749 5.982 1.00 93.56 94 ILE A N 1
ATOM 759 C CA . ILE A 1 94 ? -5.031 -0.904 5.699 1.00 93.56 94 ILE A CA 1
ATOM 760 C C . ILE A 1 94 ? -4.787 -2.285 5.090 1.00 93.56 94 ILE A C 1
ATOM 762 O O . ILE A 1 94 ? -4.980 -3.307 5.746 1.00 93.56 94 ILE A O 1
ATOM 766 N N . SER A 1 95 ? -4.321 -2.321 3.842 1.00 92.81 95 SER A N 1
ATOM 767 C CA . SER A 1 95 ? -3.960 -3.568 3.164 1.00 92.81 95 SER A CA 1
ATOM 768 C C . SER A 1 95 ? -2.448 -3.780 3.164 1.00 92.81 95 SER A C 1
ATOM 770 O O . SER A 1 95 ? -1.686 -2.863 2.850 1.00 92.81 95 SER A O 1
ATOM 772 N N . ALA A 1 96 ? -2.010 -4.996 3.488 1.00 92.00 96 ALA A N 1
ATOM 773 C CA . ALA A 1 96 ? -0.617 -5.406 3.383 1.00 92.00 96 ALA A CA 1
ATOM 774 C C . ALA A 1 96 ? -0.500 -6.689 2.561 1.00 92.00 96 ALA A C 1
ATOM 776 O O . ALA A 1 96 ? -1.119 -7.701 2.867 1.00 92.00 96 ALA A O 1
ATOM 777 N N . THR A 1 97 ? 0.350 -6.674 1.537 1.00 88.31 97 THR A N 1
ATOM 778 C CA . THR A 1 97 ? 0.619 -7.869 0.717 1.00 88.31 97 THR A CA 1
ATOM 779 C C . THR A 1 97 ? 1.842 -8.642 1.210 1.00 88.31 97 THR A C 1
ATOM 781 O O . THR A 1 97 ? 1.941 -9.845 0.996 1.00 88.31 97 THR A O 1
ATOM 784 N N . MET A 1 98 ? 2.789 -7.974 1.874 1.00 83.19 98 MET A N 1
ATOM 785 C CA . MET A 1 98 ? 4.080 -8.559 2.252 1.00 83.19 98 MET A CA 1
ATOM 786 C C . MET A 1 98 ? 4.180 -8.716 3.769 1.00 83.19 98 MET A C 1
ATOM 788 O O . MET A 1 98 ? 4.003 -7.754 4.513 1.00 83.19 98 MET A O 1
ATOM 792 N N . THR A 1 99 ? 4.479 -9.929 4.235 1.00 82.19 99 THR A N 1
ATOM 793 C CA . THR A 1 99 ? 4.479 -10.297 5.666 1.00 82.19 99 THR A CA 1
ATOM 794 C C . THR A 1 99 ? 5.479 -9.506 6.497 1.00 82.19 99 THR A C 1
ATOM 796 O O . THR A 1 99 ? 5.198 -9.176 7.645 1.00 82.19 99 THR A O 1
ATOM 799 N N . TYR A 1 100 ? 6.614 -9.113 5.924 1.00 84.94 100 TYR A N 1
ATOM 800 C CA . TYR A 1 100 ? 7.589 -8.296 6.637 1.00 84.94 100 TYR A CA 1
ATOM 801 C C . TYR A 1 100 ? 7.145 -6.839 6.815 1.00 84.94 100 TYR A C 1
ATOM 803 O O . TYR A 1 100 ? 7.718 -6.173 7.660 1.00 84.94 100 TYR A O 1
ATOM 811 N N . HIS A 1 101 ? 6.114 -6.335 6.123 1.00 84.12 101 HIS A N 1
ATOM 812 C CA . HIS A 1 101 ? 5.574 -4.981 6.348 1.00 84.12 101 HIS A CA 1
ATOM 813 C C . HIS A 1 101 ? 4.610 -4.884 7.538 1.00 84.12 101 HIS A C 1
ATOM 815 O O . HIS A 1 101 ? 4.181 -3.788 7.891 1.00 84.12 101 HIS A O 1
ATOM 821 N N . VAL A 1 102 ? 4.279 -5.998 8.193 1.00 92.00 102 VAL A N 1
ATOM 822 C CA . VAL A 1 102 ? 3.337 -6.016 9.324 1.00 92.00 102 VAL A CA 1
ATOM 823 C C . VAL A 1 102 ? 3.778 -5.087 10.464 1.00 92.00 102 VAL A C 1
ATOM 825 O O . VAL A 1 102 ? 2.932 -4.464 11.104 1.00 92.00 102 VAL A O 1
ATOM 828 N N . HIS A 1 103 ? 5.087 -4.920 10.688 1.00 91.38 103 HIS A N 1
ATOM 829 C CA . HIS A 1 103 ? 5.594 -3.972 11.687 1.00 91.38 103 HIS A CA 1
ATOM 830 C C . HIS A 1 103 ? 5.256 -2.510 11.342 1.00 91.38 103 HIS A C 1
ATOM 832 O O . HIS A 1 103 ? 4.826 -1.776 12.226 1.00 91.38 103 HIS A O 1
ATOM 838 N N . LEU A 1 104 ? 5.337 -2.112 10.066 1.00 91.44 104 LEU A N 1
ATOM 839 C CA . LEU A 1 104 ? 4.945 -0.770 9.613 1.00 91.44 104 LEU A CA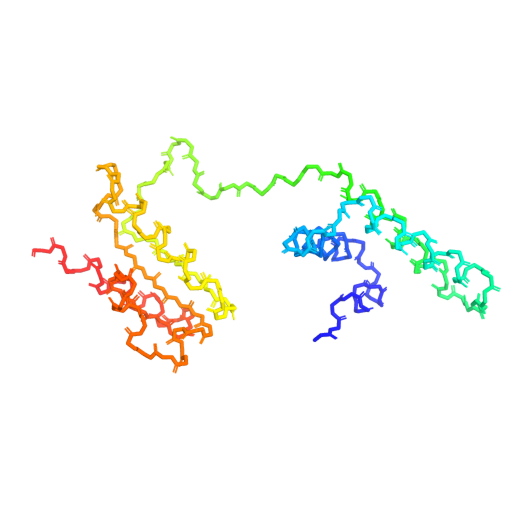 1
ATOM 840 C C . LEU A 1 104 ? 3.439 -0.539 9.773 1.00 91.44 104 LEU A C 1
ATOM 842 O O . LEU A 1 104 ? 3.015 0.548 10.156 1.00 91.44 104 LEU A O 1
ATOM 846 N N . VAL A 1 105 ? 2.619 -1.570 9.532 1.00 95.00 105 VAL A N 1
ATOM 847 C CA . VAL A 1 105 ? 1.171 -1.494 9.792 1.00 95.00 105 VAL A CA 1
ATOM 848 C C . VAL A 1 105 ? 0.915 -1.260 11.280 1.00 95.00 105 VAL A C 1
ATOM 850 O O . VAL A 1 105 ? 0.129 -0.387 11.637 1.00 95.00 105 VAL A O 1
ATOM 853 N N . LYS A 1 106 ? 1.616 -1.981 12.160 1.00 96.06 106 LYS A N 1
ATOM 854 C CA . LYS A 1 106 ? 1.515 -1.792 13.613 1.00 96.06 106 LYS A CA 1
ATOM 855 C C . LYS A 1 106 ? 1.922 -0.379 14.048 1.00 96.06 106 LYS A C 1
ATOM 857 O O . LYS A 1 106 ? 1.245 0.219 14.882 1.00 96.06 106 LYS A O 1
ATOM 862 N N . GLU A 1 107 ? 2.997 0.165 13.483 1.00 95.12 107 GLU A N 1
ATOM 863 C CA . GLU A 1 107 ? 3.432 1.545 13.738 1.00 95.12 107 GLU A CA 1
ATOM 864 C C . GLU A 1 107 ? 2.390 2.570 13.272 1.00 95.12 107 GLU A C 1
ATOM 866 O O . GLU A 1 107 ? 2.064 3.498 14.016 1.00 95.12 107 GLU A O 1
ATOM 871 N N . LEU A 1 108 ? 1.801 2.371 12.090 1.00 93.06 108 LEU A N 1
ATOM 872 C CA . LEU A 1 108 ? 0.733 3.222 11.568 1.00 93.06 108 LEU A CA 1
ATOM 873 C C . LEU A 1 108 ? -0.507 3.198 12.472 1.00 93.06 108 LEU A C 1
ATOM 875 O O . LEU A 1 108 ? -1.042 4.254 12.810 1.00 93.06 108 LEU A O 1
ATOM 879 N N . ILE A 1 109 ? -0.933 2.012 12.919 1.00 95.50 109 ILE A N 1
ATOM 880 C CA . ILE A 1 109 ? -2.029 1.861 13.887 1.00 95.50 109 ILE A CA 1
ATOM 881 C C . ILE A 1 109 ? -1.718 2.650 15.159 1.00 95.50 109 ILE A C 1
ATOM 883 O O . ILE A 1 109 ? -2.546 3.433 15.625 1.00 95.50 109 ILE A O 1
ATOM 887 N N . ALA A 1 110 ? -0.508 2.497 15.701 1.00 94.75 110 ALA A N 1
ATOM 888 C CA . ALA A 1 110 ? -0.094 3.217 16.895 1.00 94.75 110 ALA A CA 1
ATOM 889 C C . ALA A 1 110 ? -0.126 4.741 16.692 1.00 94.75 110 ALA A C 1
ATOM 891 O O . ALA A 1 110 ? -0.567 5.458 17.591 1.00 94.75 110 ALA A O 1
ATOM 892 N N . PHE A 1 111 ? 0.290 5.239 15.525 1.00 92.38 111 PHE A N 1
ATOM 893 C CA . PHE A 1 111 ? 0.251 6.663 15.190 1.00 92.38 111 PHE A CA 1
ATOM 894 C C . PHE A 1 111 ? -1.186 7.205 15.114 1.00 92.38 111 PHE A C 1
ATOM 896 O O . PHE A 1 111 ? -1.490 8.232 15.723 1.00 92.38 111 PHE A O 1
ATOM 903 N N . ILE A 1 112 ? -2.094 6.480 14.447 1.00 90.94 112 ILE A N 1
ATOM 904 C CA . ILE A 1 112 ? -3.522 6.834 14.352 1.00 90.94 112 ILE A CA 1
ATOM 905 C C . ILE A 1 112 ? -4.158 6.904 15.746 1.00 90.94 112 ILE A C 1
ATOM 907 O O . ILE A 1 112 ? -4.923 7.825 16.038 1.00 90.94 112 ILE A O 1
ATOM 911 N N . ARG A 1 113 ? -3.824 5.955 16.627 1.00 92.06 113 ARG A N 1
ATOM 912 C CA . ARG A 1 113 ? -4.354 5.885 17.998 1.00 92.06 113 ARG A CA 1
ATOM 913 C C . ARG A 1 113 ? -3.832 6.994 18.908 1.00 92.06 113 ARG A C 1
ATOM 915 O O . ARG A 1 113 ? -4.573 7.458 19.768 1.00 92.06 113 ARG A O 1
ATOM 922 N N . GLN A 1 114 ? -2.579 7.411 18.734 1.00 92.94 114 GLN A N 1
ATOM 923 C CA . GLN A 1 114 ? -1.947 8.446 19.563 1.00 92.94 114 GLN A CA 1
ATOM 924 C C . GLN A 1 114 ? -2.423 9.865 19.232 1.00 92.94 114 GLN A C 1
ATOM 926 O O . GLN A 1 114 ? -2.303 10.763 20.065 1.00 92.94 114 GLN A O 1
ATOM 931 N N . ASN A 1 115 ? -2.968 10.088 18.037 1.00 87.44 115 ASN A N 1
ATOM 932 C CA . ASN A 1 115 ? -3.455 11.397 17.628 1.00 87.44 115 ASN A CA 1
ATOM 933 C C . ASN A 1 115 ? -4.921 11.599 18.049 1.00 87.44 115 ASN A C 1
ATOM 935 O O . ASN A 1 115 ? -5.815 10.871 17.624 1.00 87.44 115 ASN A O 1
ATOM 939 N N . ALA A 1 116 ? -5.182 12.628 18.862 1.00 87.50 116 ALA A N 1
ATOM 940 C CA . ALA A 1 116 ? -6.519 12.950 19.371 1.00 87.50 116 ALA A CA 1
ATOM 941 C C . ALA A 1 116 ? -7.555 13.205 18.260 1.00 87.50 116 ALA A C 1
ATOM 943 O O . ALA A 1 116 ? -8.741 12.945 18.455 1.00 87.50 116 ALA A O 1
ATOM 944 N N . ALA A 1 117 ? -7.117 13.675 17.088 1.00 85.19 117 ALA A N 1
ATOM 945 C CA . ALA A 1 117 ? -7.994 13.903 15.945 1.00 85.19 117 ALA A CA 1
ATOM 946 C C . ALA A 1 117 ? -8.427 12.605 15.244 1.00 85.19 117 ALA A C 1
ATOM 948 O O . ALA A 1 117 ? -9.390 12.635 14.492 1.00 85.19 117 ALA A O 1
ATOM 949 N N . THR A 1 118 ? -7.751 11.475 15.476 1.00 87.31 118 THR A N 1
ATOM 950 C CA . THR A 1 118 ? -7.989 10.212 14.749 1.00 87.31 118 THR A CA 1
ATOM 951 C C . THR A 1 118 ? -8.132 8.991 15.650 1.00 87.31 118 THR A C 1
ATOM 953 O O . THR A 1 118 ? -8.404 7.896 15.167 1.00 87.31 118 THR A O 1
ATOM 956 N N . CYS A 1 119 ? -7.984 9.140 16.966 1.00 88.06 119 CYS A N 1
ATOM 957 C CA . CYS A 1 119 ? -8.042 8.017 17.900 1.00 88.06 119 CYS A CA 1
ATOM 958 C C . CYS A 1 119 ? -9.395 7.278 17.880 1.00 88.06 119 CYS A C 1
ATOM 960 O O . CYS A 1 119 ? -9.453 6.102 18.232 1.00 88.06 119 CYS A O 1
ATOM 962 N N . HIS A 1 120 ? -10.454 7.955 17.424 1.00 87.38 120 HIS A N 1
ATOM 963 C CA . HIS A 1 120 ? -11.826 7.459 17.306 1.00 87.38 120 HIS A CA 1
ATOM 964 C C . HIS A 1 120 ? -12.125 6.696 16.000 1.00 87.38 120 HIS A C 1
ATOM 966 O O . HIS A 1 120 ? -13.228 6.161 15.842 1.00 87.38 120 HIS A O 1
ATOM 972 N N . VAL A 1 121 ? -11.187 6.690 15.050 1.00 91.25 121 VAL A N 1
ATOM 973 C CA . VAL A 1 121 ? -11.335 6.053 13.735 1.00 91.25 121 VAL A CA 1
ATOM 974 C C . VAL A 1 121 ? -11.214 4.542 13.888 1.00 91.25 121 VAL A C 1
ATOM 976 O O . VAL A 1 121 ? -10.269 4.062 14.510 1.00 91.25 121 VAL A O 1
ATOM 979 N N . ARG A 1 122 ? -12.135 3.762 13.323 1.00 93.38 122 ARG A N 1
ATOM 980 C CA . ARG A 1 122 ? -12.016 2.298 13.317 1.00 93.38 122 ARG A CA 1
ATOM 981 C C . ARG A 1 122 ? -10.954 1.854 12.318 1.00 93.38 122 ARG A C 1
ATOM 983 O O . ARG A 1 122 ? -10.816 2.447 11.256 1.00 93.38 122 ARG A O 1
ATOM 990 N N . ILE A 1 123 ? -10.204 0.814 12.645 1.00 95.75 123 ILE A N 1
ATOM 991 C CA . ILE A 1 123 ? -9.124 0.303 11.806 1.00 95.75 123 ILE A CA 1
ATOM 992 C C . ILE A 1 123 ? -9.464 -1.113 11.365 1.00 95.75 123 ILE A C 1
ATOM 994 O O . ILE A 1 123 ? -9.522 -2.032 12.179 1.00 95.75 123 ILE A O 1
ATOM 998 N N . LEU A 1 124 ? -9.631 -1.282 10.062 1.00 96.12 124 LEU A N 1
ATOM 999 C CA . LEU A 1 124 ? -9.782 -2.567 9.397 1.00 96.12 124 LEU A CA 1
ATOM 1000 C C . LEU A 1 124 ? -8.459 -2.924 8.714 1.00 96.12 124 LEU A C 1
ATOM 1002 O O . LEU A 1 124 ? -7.857 -2.073 8.060 1.00 96.12 124 LEU A O 1
ATOM 1006 N N . VAL A 1 125 ? -7.995 -4.165 8.841 1.00 97.00 125 VAL A N 1
ATOM 1007 C CA . VAL A 1 125 ? -6.800 -4.644 8.127 1.00 97.00 125 VAL A CA 1
ATOM 1008 C C . VAL A 1 125 ? -7.128 -5.790 7.176 1.00 97.00 125 VAL A C 1
ATOM 1010 O O . VAL A 1 125 ? -8.123 -6.486 7.348 1.00 97.00 125 VAL A O 1
ATOM 1013 N N . GLY A 1 126 ? -6.300 -5.990 6.157 1.00 94.50 126 GLY A N 1
ATOM 1014 C CA . GLY A 1 126 ? -6.481 -7.085 5.208 1.00 94.50 126 GLY A CA 1
ATOM 1015 C C . GLY A 1 126 ? -5.241 -7.350 4.365 1.00 94.50 126 GLY A C 1
ATOM 1016 O O . GLY A 1 126 ? -4.228 -6.651 4.461 1.00 94.50 126 GLY A O 1
ATOM 1017 N N . GLY A 1 127 ? -5.323 -8.381 3.531 1.00 93.62 127 GLY A N 1
ATOM 1018 C CA . GLY A 1 127 ? -4.225 -8.828 2.679 1.00 93.62 127 GLY A CA 1
ATOM 1019 C C . GLY A 1 127 ? -3.463 -10.026 3.248 1.00 93.62 127 GLY A C 1
ATOM 1020 O O . GLY A 1 127 ? -3.755 -10.537 4.329 1.00 93.62 127 GLY A O 1
ATOM 1021 N N . LEU A 1 128 ? -2.485 -10.509 2.477 1.00 92.81 128 LEU A N 1
ATOM 1022 C CA . LEU A 1 128 ? -1.878 -11.833 2.653 1.00 92.81 128 LEU A CA 1
ATOM 1023 C C . LEU A 1 128 ? -1.441 -12.164 4.097 1.00 92.81 128 LEU A C 1
ATOM 1025 O O . LEU A 1 128 ? -1.766 -13.258 4.548 1.00 92.81 128 LEU A O 1
ATOM 1029 N N . PRO A 1 129 ? -0.752 -11.287 4.855 1.00 92.88 129 PRO A N 1
ATOM 1030 C CA . PRO A 1 129 ? -0.310 -11.609 6.211 1.00 92.88 129 PRO A CA 1
ATOM 1031 C C . PRO A 1 129 ? -1.470 -11.893 7.171 1.00 92.88 129 PRO A C 1
ATOM 1033 O O . PRO A 1 129 ? -1.364 -12.792 8.000 1.00 92.88 129 PRO A O 1
ATOM 1036 N N . PHE A 1 130 ? -2.582 -11.169 7.033 1.00 95.25 130 PHE A N 1
ATOM 1037 C CA . PHE A 1 130 ? -3.760 -11.323 7.889 1.00 95.25 130 PHE A CA 1
ATOM 1038 C C . PHE A 1 130 ? -4.641 -12.503 7.467 1.00 95.25 130 PHE A C 1
ATOM 1040 O O . PHE A 1 130 ? -5.289 -13.119 8.308 1.00 95.25 130 PHE A O 1
ATOM 1047 N N . ASN A 1 131 ? -4.593 -12.878 6.186 1.00 91.81 131 ASN A N 1
ATOM 1048 C CA . ASN A 1 131 ? -5.230 -14.102 5.694 1.00 91.81 131 ASN A CA 1
ATOM 1049 C C . ASN A 1 131 ? -4.464 -15.356 6.152 1.00 91.81 131 ASN A C 1
ATOM 1051 O O . ASN A 1 131 ? -5.063 -16.414 6.331 1.00 91.81 131 ASN A O 1
ATOM 1055 N N . LEU A 1 132 ? -3.140 -15.249 6.328 1.00 92.19 132 LEU A N 1
ATOM 1056 C CA . LEU A 1 132 ? -2.285 -16.342 6.801 1.00 92.19 132 LEU A CA 1
ATOM 1057 C C . LEU A 1 132 ? -2.396 -16.571 8.314 1.00 92.19 132 LEU A C 1
ATOM 1059 O O . LEU A 1 132 ? -2.369 -17.722 8.748 1.00 92.19 132 LEU A O 1
ATOM 1063 N N . ASP A 1 133 ? -2.514 -15.503 9.106 1.00 94.00 133 ASP A N 1
ATOM 1064 C CA . ASP A 1 133 ? -2.712 -15.582 10.556 1.00 94.00 133 ASP A CA 1
ATOM 1065 C C . ASP A 1 133 ? -3.953 -14.779 10.992 1.00 94.00 133 ASP A C 1
ATOM 1067 O O . ASP A 1 133 ? -3.872 -13.561 11.186 1.00 94.00 133 ASP A O 1
ATOM 1071 N N . PRO A 1 134 ? -5.096 -15.458 11.221 1.00 88.38 134 PRO A N 1
ATOM 1072 C CA . PRO A 1 134 ? -6.353 -14.819 11.613 1.00 88.38 134 PRO A CA 1
ATOM 1073 C C . PRO A 1 134 ? -6.326 -14.076 12.956 1.00 88.38 134 PRO A C 1
ATOM 1075 O O . PRO A 1 134 ? -7.287 -13.377 13.273 1.00 88.38 134 PRO A O 1
ATOM 1078 N N . ARG A 1 135 ? -5.276 -14.231 13.775 1.00 94.38 135 ARG A N 1
ATOM 1079 C CA . ARG A 1 135 ? -5.130 -13.509 15.054 1.00 94.38 135 ARG A CA 1
ATOM 1080 C C . ARG A 1 135 ? -4.228 -12.287 14.942 1.00 94.38 135 ARG A C 1
ATOM 1082 O O . ARG A 1 135 ? -4.268 -11.426 15.820 1.00 94.38 135 ARG A O 1
ATOM 1089 N N . LEU A 1 136 ? -3.470 -12.163 13.854 1.00 95.62 136 LEU A N 1
ATOM 1090 C CA . LEU A 1 136 ? -2.469 -11.114 13.687 1.00 95.62 136 LEU A CA 1
ATOM 1091 C C . LEU A 1 136 ? -3.052 -9.704 13.827 1.00 95.62 136 LEU A C 1
ATOM 1093 O O . LEU A 1 136 ? -2.426 -8.829 14.421 1.00 95.62 136 LEU A O 1
ATOM 1097 N N . TRP A 1 137 ? -4.266 -9.479 13.318 1.00 96.50 137 TRP A N 1
ATOM 1098 C CA . TRP A 1 137 ? -4.935 -8.179 13.406 1.00 96.50 137 TRP A CA 1
ATOM 1099 C C . TRP A 1 137 ? -5.169 -7.735 14.861 1.00 96.50 137 TRP A C 1
ATOM 1101 O O . TRP A 1 137 ? -5.035 -6.551 15.172 1.00 96.50 137 TRP A O 1
ATOM 1111 N N . GLN A 1 138 ? -5.435 -8.683 15.764 1.00 96.88 138 GLN A N 1
ATOM 1112 C CA . GLN A 1 138 ? -5.624 -8.429 17.194 1.00 96.88 138 GLN A CA 1
ATOM 1113 C C . GLN A 1 138 ? -4.292 -8.067 17.856 1.00 96.88 138 GLN A C 1
ATOM 1115 O O . GLN A 1 138 ? -4.221 -7.135 18.655 1.00 96.88 138 GLN A O 1
ATOM 1120 N N . GLU A 1 139 ?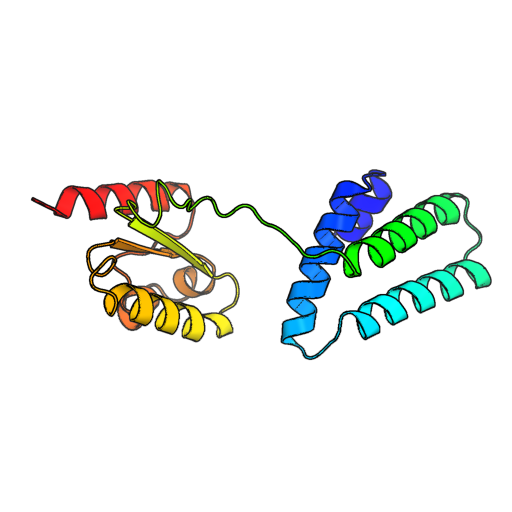 -3.216 -8.765 17.485 1.00 96.06 139 GLU A N 1
ATOM 1121 C CA . GLU A 1 139 ? -1.870 -8.550 18.031 1.00 96.06 139 GLU A CA 1
ATOM 1122 C C . GLU A 1 139 ? -1.283 -7.178 17.673 1.00 96.06 139 GLU A C 1
ATOM 1124 O O . GLU A 1 139 ? -0.465 -6.624 18.418 1.00 96.06 139 GLU A O 1
ATOM 1129 N N . ILE A 1 140 ? -1.693 -6.618 16.532 1.00 96.12 140 ILE A N 1
ATOM 1130 C CA . ILE A 1 140 ? -1.262 -5.289 16.087 1.00 96.12 140 ILE A CA 1
ATOM 1131 C C . ILE A 1 140 ? -2.237 -4.165 16.465 1.00 96.12 140 ILE A C 1
ATOM 1133 O O . ILE A 1 140 ? -1.910 -3.000 16.247 1.00 96.12 140 ILE A O 1
ATOM 1137 N N . GLY A 1 141 ? -3.391 -4.488 17.062 1.00 95.56 141 GLY A N 1
ATOM 1138 C CA . GLY A 1 141 ? -4.348 -3.509 17.593 1.00 95.56 141 GLY A CA 1
ATOM 1139 C C . GLY A 1 141 ? -5.352 -2.938 16.583 1.00 95.56 141 GLY A C 1
ATOM 1140 O O . GLY A 1 141 ? -5.832 -1.817 16.777 1.00 95.56 141 GLY A O 1
ATOM 1141 N N . ALA A 1 142 ? -5.660 -3.672 15.510 1.00 97.19 142 ALA A N 1
ATOM 1142 C CA . ALA A 1 142 ? -6.765 -3.335 14.612 1.00 97.19 142 ALA A CA 1
ATOM 1143 C C . ALA A 1 142 ? -8.129 -3.659 15.258 1.00 97.19 142 ALA A C 1
ATOM 1145 O O . ALA A 1 142 ? -8.205 -4.431 16.211 1.00 97.19 142 ALA A O 1
ATOM 1146 N N . ASP A 1 143 ? -9.209 -3.070 14.741 1.00 96.94 143 ASP A N 1
ATOM 1147 C CA . ASP A 1 143 ? -10.584 -3.330 15.193 1.00 96.94 143 ASP A CA 1
ATOM 1148 C C . ASP A 1 143 ? -11.246 -4.493 14.441 1.00 96.94 143 ASP A C 1
ATOM 1150 O O . ASP A 1 143 ? -12.183 -5.100 14.954 1.00 96.94 143 ASP A O 1
ATOM 1154 N N . GLY A 1 144 ? -10.770 -4.810 13.236 1.00 95.94 144 GLY A N 1
ATOM 1155 C CA . GLY A 1 144 ? -11.275 -5.925 12.445 1.00 95.94 144 GLY A CA 1
ATOM 1156 C C . GLY A 1 144 ? -10.319 -6.337 11.335 1.00 95.94 144 GLY A C 1
ATOM 1157 O O . GLY A 1 144 ? -9.334 -5.649 11.048 1.00 95.94 144 GLY A O 1
ATOM 1158 N N . CYS A 1 145 ? -10.634 -7.460 10.696 1.00 96.94 145 CYS A N 1
ATOM 1159 C CA . CYS A 1 145 ? -9.907 -7.987 9.550 1.00 96.94 145 CYS A CA 1
ATOM 1160 C C . CYS A 1 145 ? -10.884 -8.488 8.489 1.00 96.94 145 CYS A C 1
ATOM 1162 O O . CYS A 1 145 ? -11.919 -9.044 8.849 1.00 96.94 145 CYS A O 1
ATOM 1164 N N . ALA A 1 146 ? -10.533 -8.333 7.213 1.00 95.62 146 ALA A N 1
ATOM 1165 C CA . ALA A 1 146 ? -11.273 -8.917 6.101 1.00 95.62 146 ALA A CA 1
ATOM 1166 C C . ALA A 1 146 ? -10.327 -9.577 5.082 1.00 95.62 146 ALA A C 1
ATOM 1168 O O . ALA A 1 146 ? -9.263 -9.016 4.785 1.00 95.62 146 ALA A O 1
ATOM 1169 N N . PRO A 1 147 ? -10.686 -10.758 4.546 1.00 92.56 147 PRO A N 1
ATOM 1170 C CA . PRO A 1 147 ? -9.857 -11.492 3.599 1.00 92.56 147 PRO A CA 1
ATOM 1171 C C . PRO A 1 147 ? -9.874 -10.908 2.185 1.00 92.56 147 PRO A C 1
ATOM 1173 O O . PRO A 1 147 ? -8.910 -11.109 1.436 1.00 92.56 147 PRO A O 1
ATOM 1176 N N . ASP A 1 148 ? -10.933 -10.177 1.838 1.00 89.69 148 ASP A N 1
ATOM 1177 C CA . ASP A 1 148 ? -11.152 -9.550 0.542 1.00 89.69 148 ASP A CA 1
ATOM 1178 C C . ASP A 1 148 ? -11.989 -8.261 0.657 1.00 89.69 148 ASP A C 1
ATOM 1180 O O . ASP A 1 148 ? -12.294 -7.781 1.749 1.00 89.69 148 ASP A O 1
ATOM 1184 N N . ALA A 1 149 ? -12.290 -7.651 -0.492 1.00 86.00 149 ALA A N 1
ATOM 1185 C CA . ALA A 1 149 ? -12.989 -6.373 -0.566 1.00 86.00 149 ALA A CA 1
ATOM 1186 C C . ALA A 1 149 ? -14.492 -6.466 -0.252 1.00 86.00 149 ALA A C 1
ATOM 1188 O O . ALA A 1 149 ? -15.071 -5.459 0.149 1.00 86.00 149 ALA A O 1
ATOM 1189 N N . GLU A 1 150 ? -15.119 -7.628 -0.455 1.00 85.62 150 GLU A N 1
ATOM 1190 C CA . GLU A 1 150 ? -16.551 -7.814 -0.209 1.00 85.62 150 GLU A CA 1
ATOM 1191 C C . GLU A 1 150 ? -16.795 -7.925 1.297 1.00 85.62 150 GLU A C 1
ATOM 1193 O O . GLU A 1 150 ? -17.509 -7.100 1.868 1.00 85.62 150 GLU A O 1
ATOM 1198 N N . GLU A 1 151 ? -16.073 -8.825 1.971 1.00 91.25 151 GLU A N 1
ATOM 1199 C CA . GLU A 1 151 ? -16.135 -8.952 3.431 1.00 9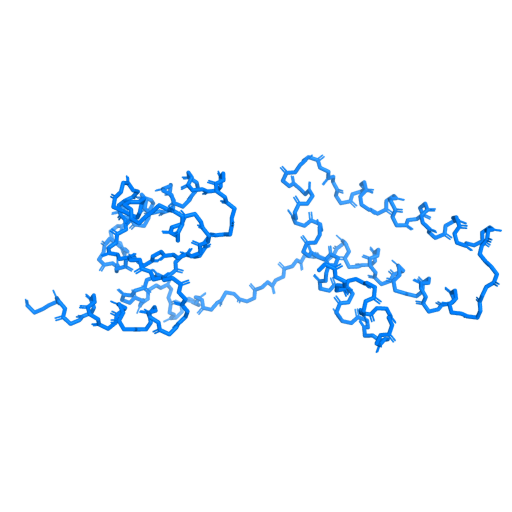1.25 151 GLU A CA 1
ATOM 1200 C C . GLU A 1 151 ? -15.637 -7.684 4.147 1.00 91.25 151 GLU A C 1
ATOM 1202 O O . GLU A 1 151 ? -16.096 -7.357 5.243 1.00 91.25 151 GLU A O 1
ATOM 1207 N N . ALA A 1 152 ? -14.731 -6.911 3.533 1.00 92.12 152 ALA A N 1
ATOM 1208 C CA . ALA A 1 152 ? -14.275 -5.644 4.104 1.00 92.12 152 ALA A CA 1
ATOM 1209 C C . ALA A 1 152 ? -15.415 -4.642 4.301 1.00 92.12 152 ALA A C 1
ATOM 1211 O O . ALA A 1 152 ? -15.401 -3.891 5.281 1.00 92.12 152 ALA A O 1
ATOM 1212 N N . LEU A 1 153 ? -16.398 -4.634 3.398 1.00 89.25 153 LEU A N 1
ATOM 1213 C CA . LEU A 1 153 ? -17.559 -3.764 3.515 1.00 89.25 153 LEU A CA 1
ATOM 1214 C C . LEU A 1 153 ? -18.436 -4.188 4.699 1.00 89.25 153 LEU A C 1
ATOM 1216 O O . LEU A 1 153 ? -18.785 -3.350 5.529 1.00 89.25 153 LEU A O 1
ATOM 1220 N N . GLU A 1 154 ? -18.708 -5.486 4.829 1.00 92.62 154 GLU A N 1
ATOM 1221 C CA . GLU A 1 154 ? -19.511 -6.040 5.926 1.00 92.62 154 GLU A CA 1
ATOM 1222 C C . GLU A 1 154 ? -18.870 -5.770 7.295 1.00 92.62 154 GLU A C 1
ATOM 1224 O O . GLU A 1 154 ? -19.530 -5.313 8.235 1.00 92.62 154 GLU A O 1
ATOM 1229 N N . VAL A 1 155 ? -17.556 -5.991 7.410 1.00 93.88 155 VAL A N 1
ATOM 1230 C CA . VAL A 1 155 ? -16.816 -5.725 8.649 1.00 93.88 155 VAL A CA 1
ATOM 1231 C C . VAL A 1 155 ? -16.810 -4.229 8.962 1.00 93.88 155 VAL A C 1
ATOM 1233 O O . VAL A 1 155 ? -17.013 -3.847 10.116 1.00 93.88 155 VAL A O 1
ATOM 1236 N N . ALA A 1 156 ? -16.622 -3.364 7.962 1.00 90.81 156 ALA A N 1
ATOM 1237 C CA . ALA A 1 156 ? -16.675 -1.919 8.160 1.00 90.81 156 ALA A CA 1
ATOM 1238 C C . ALA A 1 156 ? -18.055 -1.463 8.666 1.00 90.81 156 ALA A C 1
ATOM 1240 O O . ALA A 1 156 ? -18.127 -0.720 9.646 1.00 90.81 156 ALA A O 1
ATOM 1241 N N . GLU A 1 157 ? -19.147 -1.947 8.072 1.00 91.19 157 GLU A N 1
ATOM 1242 C CA . GLU A 1 157 ? -20.510 -1.655 8.531 1.00 91.19 157 GLU A CA 1
ATOM 1243 C C . GLU A 1 157 ? -20.737 -2.121 9.975 1.00 91.19 157 GLU A C 1
ATOM 1245 O O . GLU A 1 157 ? -21.278 -1.376 10.800 1.00 91.19 157 GLU A O 1
ATOM 1250 N N . HIS A 1 158 ? -20.255 -3.314 10.327 1.00 92.38 158 HIS A N 1
ATOM 1251 C CA . HIS A 1 158 ? -20.351 -3.826 11.690 1.00 92.38 158 HIS A CA 1
ATOM 1252 C C . HIS A 1 158 ? -19.601 -2.940 12.699 1.00 92.38 158 HIS A C 1
ATOM 1254 O O . HIS A 1 158 ? -20.151 -2.569 13.746 1.00 92.38 158 HIS A O 1
ATOM 1260 N N . LEU A 1 159 ? -18.376 -2.526 12.363 1.00 91.12 159 LEU A N 1
ATOM 1261 C CA . LEU A 1 159 ? -17.554 -1.633 13.187 1.00 91.12 159 LEU A CA 1
ATOM 1262 C C . LEU A 1 159 ? -18.206 -0.261 13.409 1.00 91.12 159 LEU A C 1
ATOM 1264 O O . LEU A 1 159 ? -18.051 0.326 14.487 1.00 91.12 159 LEU A O 1
ATOM 1268 N N . LEU A 1 160 ? -18.948 0.228 12.413 1.00 88.06 160 LEU A N 1
ATOM 1269 C CA . LEU A 1 160 ? -19.698 1.482 12.479 1.00 88.06 160 LEU A CA 1
ATOM 1270 C C . LEU A 1 160 ? -20.994 1.354 13.276 1.00 88.06 160 LEU A C 1
ATOM 1272 O O . LEU A 1 160 ? -21.315 2.245 14.058 1.00 88.06 160 LEU A O 1
ATOM 1276 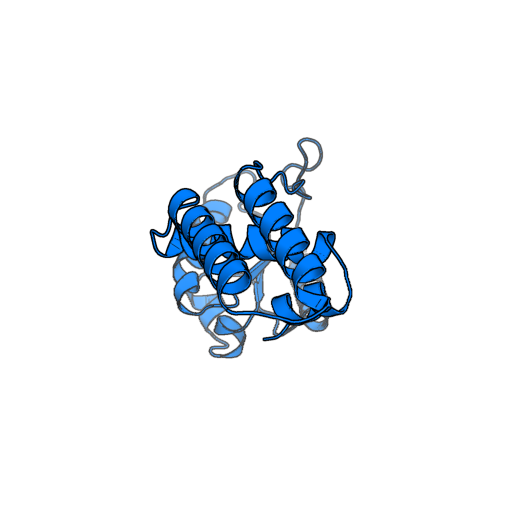N N . SER A 1 161 ? -21.715 0.243 13.133 1.00 84.50 161 SER A N 1
ATOM 1277 C CA . SER A 1 161 ? -22.958 -0.007 13.876 1.00 84.50 161 SER A CA 1
ATOM 1278 C C . SER A 1 161 ? -22.742 -0.157 15.389 1.00 84.50 161 SER A C 1
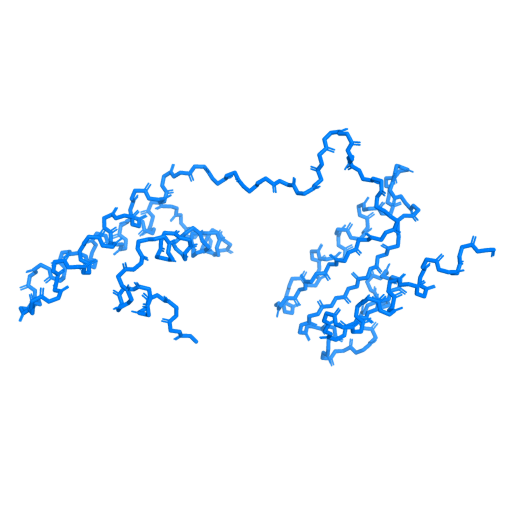ATOM 1280 O O . SER A 1 161 ? -23.625 0.158 16.182 1.00 84.50 161 SER A O 1
ATOM 1282 N N . SER A 1 162 ? -21.538 -0.555 15.808 1.00 71.00 162 SER A N 1
ATOM 1283 C CA . SER A 1 162 ? -21.153 -0.754 17.214 1.00 71.00 162 SER A CA 1
ATOM 1284 C C . SER A 1 162 ? -20.865 0.552 17.987 1.00 71.00 162 SER A C 1
ATOM 1286 O O . SER A 1 162 ? -20.242 0.515 19.047 1.00 71.00 162 SER A O 1
ATOM 1288 N N . ARG A 1 163 ? -21.255 1.717 17.444 1.00 60.00 163 ARG A N 1
ATOM 1289 C CA . ARG A 1 163 ? -21.108 3.061 18.048 1.00 60.00 163 ARG A CA 1
ATOM 1290 C C . ARG A 1 163 ? -22.313 3.517 18.894 1.00 60.00 163 ARG A C 1
ATOM 1292 O O . ARG A 1 163 ? -22.334 4.682 19.290 1.00 60.00 163 ARG A O 1
ATOM 1299 N N . VAL A 1 164 ? -23.297 2.648 19.142 1.00 39.44 164 VAL A N 1
ATOM 1300 C CA . VAL A 1 164 ? -24.489 2.959 19.962 1.00 39.44 164 VAL A CA 1
ATOM 1301 C C . VAL A 1 164 ? -24.201 2.823 21.453 1.00 39.44 164 VAL A C 1
ATOM 1303 O O . VAL A 1 164 ? -23.621 1.786 21.844 1.00 39.44 164 VAL A O 1
#

Radius of gyration: 21.07 Å; Cα contacts (8 Å, |Δi|>4): 167; chains: 1; bounding box: 48×36×56 Å

Foldseek 3Di:
DCQCVVCLVVLPLPSLLVVLVVVQVVVVVVVQHLVNSLVVLVVVLVCCVPPPDDPSSVSSNVSSVSSSVSSPDDDDDPPPCDPVNVPPALEDEAEDADQVCLVVVLVVLVVLCPDPVRVNRAYEYEYDNCVVPVCSCVVSPHPYYDHDDVVSVVSVVVSVVVPD

Secondary structure (DSSP, 8-state):
--HHHHHHHTT-HHHHHHHHHHHHHHHHTTT--HHHHHHHHHHHHHHHHHH---TTHHHHHHHHHHHHHHTTSPP----S-BTTBSS--SEEEEE--SGGGHHHHHHHHHHHHHSTTTTTSEEEEESHHHHH-TTHHHHTT-SEEESSHHHHHHHHHHHHHTT-

Mean predicted aligned error: 12.08 Å

pLDDT: mean 83.62, std 12.65, range [39.44, 97.19]